Protein AF-A0A258MUC3-F1 (afdb_monomer)

Secondary structure (DSSP, 8-state):
-------HHHHHHHHHHHHHHHHHHHHHHHHHHHHHHHHHHHHHHHHHHHHHHHHHHHHHHHHTT---HHHHHHHHHHHHHHHHHHHTTSS-HHHHHHHHTHHHHHHHH-HHHHHHHHHH-TT-HHHHHHHHHHHHHHHHHHHHHHHHHHT-

Sequence (152 aa):
MDCNYFTARDWAYLAVSAVTISGGLVAFFWKLRADSKIASYRETIAYIDRHAAELKKGWHKAENQTASAEEIKAFLNRLEQLAGLVNKKAFDNDLVYESFWSYYYYPLQEPKIKVFLEKARINDDAVYSHYLNLANEWSSRISEEETSTSAI

pLDDT: mean 76.83, std 9.51, range [42.34, 89.75]

Mean predicted aligned error: 11.26 Å

Solvent-accessible surface area (backbone atoms only — not comparable to full-atom values): 8413 Å² total; per-residue (Å²): 135,84,80,84,72,83,46,74,66,55,52,49,53,51,52,51,50,51,51,52,53,51,51,51,50,52,53,48,54,51,49,53,53,51,53,48,49,56,49,11,42,53,52,38,50,56,47,45,75,74,40,46,70,58,52,52,52,42,47,54,29,52,75,68,68,70,47,50,74,66,50,50,49,53,46,50,52,51,52,29,50,50,31,48,33,34,75,68,58,53,27,38,58,66,64,49,42,79,74,43,45,65,75,48,54,55,52,69,72,36,66,70,52,42,54,46,51,64,67,76,40,82,85,50,60,75,60,51,48,41,33,51,52,51,34,52,54,48,49,52,51,51,52,53,53,52,52,60,60,73,75,110

Structure (mmCIF, N/CA/C/O backbone):
data_AF-A0A258MUC3-F1
#
_entry.id   AF-A0A258MUC3-F1
#
loop_
_atom_site.group_PDB
_atom_site.id
_atom_site.type_symbol
_atom_site.label_atom_id
_atom_site.label_alt_id
_atom_site.label_comp_id
_atom_site.label_asym_id
_atom_site.label_entity_id
_atom_site.label_seq_id
_atom_site.pdbx_PDB_ins_code
_atom_site.Cartn_x
_atom_site.Cartn_y
_atom_site.Cartn_z
_atom_site.occupancy
_atom_site.B_iso_or_equiv
_atom_site.auth_seq_id
_atom_site.auth_comp_id
_atom_site.auth_asym_id
_atom_site.auth_atom_id
_atom_site.pdbx_PDB_model_num
ATOM 1 N N . MET A 1 1 ? 14.352 -11.773 -65.528 1.00 42.34 1 MET A N 1
ATOM 2 C CA . MET A 1 1 ? 13.921 -12.072 -64.148 1.00 42.34 1 MET A CA 1
ATOM 3 C C . MET A 1 1 ? 15.153 -11.894 -63.292 1.00 42.34 1 MET A C 1
ATOM 5 O O . MET A 1 1 ? 15.957 -12.812 -63.212 1.00 42.34 1 MET A O 1
ATOM 9 N N . ASP A 1 2 ? 15.358 -10.692 -62.764 1.00 45.53 2 ASP A N 1
ATOM 10 C CA . ASP A 1 2 ? 16.516 -10.420 -61.919 1.00 45.53 2 ASP A CA 1
ATOM 11 C C . ASP A 1 2 ? 16.199 -10.915 -60.509 1.00 45.53 2 ASP A C 1
ATOM 13 O O . ASP A 1 2 ? 15.351 -10.364 -59.804 1.00 45.53 2 ASP A O 1
ATOM 17 N N . CYS A 1 3 ? 16.823 -12.027 -60.123 1.00 51.53 3 CYS A N 1
ATOM 18 C CA . CYS A 1 3 ? 16.800 -12.501 -58.749 1.00 51.53 3 CYS A CA 1
ATOM 19 C C . CYS A 1 3 ? 17.577 -11.498 -57.890 1.00 51.53 3 CYS A C 1
ATOM 21 O O . CYS A 1 3 ? 18.806 -11.495 -57.890 1.00 51.53 3 CYS A O 1
ATOM 23 N N . ASN A 1 4 ? 16.861 -10.642 -57.160 1.00 57.84 4 ASN A N 1
ATOM 24 C CA . ASN A 1 4 ? 17.446 -9.810 -56.111 1.00 57.84 4 ASN A CA 1
ATOM 25 C C . ASN A 1 4 ? 17.970 -10.716 -54.988 1.00 57.84 4 ASN A C 1
ATOM 27 O O . ASN A 1 4 ? 17.220 -11.133 -54.106 1.00 57.84 4 ASN A O 1
ATOM 31 N N . TYR A 1 5 ? 19.260 -11.043 -55.031 1.00 62.16 5 TYR A N 1
ATOM 32 C CA . TYR A 1 5 ? 19.947 -11.697 -53.925 1.00 62.16 5 TYR A CA 1
ATOM 33 C C . TYR A 1 5 ? 20.267 -10.649 -52.861 1.00 62.16 5 TYR A C 1
ATOM 35 O O . TYR A 1 5 ? 21.058 -9.738 -53.100 1.00 62.16 5 TYR A O 1
ATOM 43 N N . PHE A 1 6 ? 19.660 -10.786 -51.680 1.00 61.22 6 PHE A N 1
ATOM 44 C CA . PHE A 1 6 ? 20.071 -10.035 -50.494 1.00 61.22 6 PHE A CA 1
ATOM 45 C C . PHE A 1 6 ? 21.555 -10.299 -50.227 1.00 61.22 6 PHE A C 1
ATOM 47 O O . PHE A 1 6 ? 21.960 -11.446 -50.016 1.00 61.22 6 PHE A O 1
ATOM 54 N N . THR A 1 7 ? 22.373 -9.249 -50.239 1.00 77.62 7 THR A N 1
ATOM 55 C CA . THR A 1 7 ? 23.804 -9.386 -49.966 1.00 77.62 7 THR A CA 1
ATOM 56 C C . THR A 1 7 ? 24.054 -9.487 -48.460 1.00 77.62 7 THR A C 1
ATOM 58 O O . THR A 1 7 ? 23.230 -9.075 -47.642 1.00 77.62 7 THR A O 1
ATOM 61 N N . ALA A 1 8 ? 25.219 -10.001 -48.049 1.00 72.94 8 ALA A N 1
ATOM 62 C CA . ALA A 1 8 ? 25.607 -10.044 -46.631 1.00 72.94 8 ALA A CA 1
ATOM 63 C C . ALA A 1 8 ? 25.580 -8.651 -45.964 1.00 72.94 8 ALA A C 1
ATOM 65 O O . ALA A 1 8 ? 25.323 -8.529 -44.768 1.00 72.94 8 ALA A O 1
ATOM 66 N N . ARG A 1 9 ? 25.797 -7.593 -46.755 1.00 75.50 9 ARG A N 1
ATOM 67 C CA . ARG A 1 9 ? 25.713 -6.198 -46.318 1.00 75.50 9 ARG A CA 1
ATOM 68 C C . ARG A 1 9 ? 24.272 -5.783 -45.998 1.00 75.50 9 ARG A C 1
ATOM 70 O O . ARG A 1 9 ? 24.057 -5.102 -45.001 1.00 75.50 9 ARG A O 1
ATOM 77 N N . ASP A 1 10 ? 23.297 -6.236 -46.780 1.00 76.69 10 ASP A N 1
ATOM 78 C CA . ASP A 1 10 ? 21.873 -5.953 -46.549 1.00 76.69 10 ASP A CA 1
ATOM 79 C C . ASP A 1 10 ? 21.354 -6.674 -45.295 1.00 76.69 10 ASP A C 1
ATOM 81 O O . ASP A 1 10 ? 20.622 -6.092 -44.492 1.00 76.69 10 ASP A O 1
ATOM 85 N N . TRP A 1 11 ? 21.820 -7.906 -45.057 1.00 76.94 11 TRP A N 1
ATOM 86 C CA . TRP A 1 11 ? 21.568 -8.631 -43.807 1.00 76.94 11 TRP A CA 1
ATOM 87 C C . TRP A 1 11 ? 22.210 -7.957 -42.592 1.00 76.94 11 TRP A C 1
ATOM 89 O O . TRP A 1 11 ? 21.587 -7.895 -41.533 1.00 76.94 11 TRP A O 1
ATOM 99 N N . ALA A 1 12 ? 23.420 -7.408 -42.736 1.00 76.50 12 ALA A N 1
ATOM 100 C CA . ALA A 1 12 ? 24.075 -6.656 -41.670 1.00 76.50 12 ALA A CA 1
ATOM 101 C C . ALA A 1 12 ? 23.309 -5.367 -41.324 1.00 76.50 12 ALA A C 1
ATOM 103 O O . ALA A 1 12 ? 23.103 -5.083 -40.145 1.00 76.50 12 ALA A O 1
ATOM 104 N N . TYR A 1 13 ? 22.822 -4.616 -42.320 1.00 77.69 13 TYR A N 1
ATOM 105 C CA . TYR A 1 13 ? 21.988 -3.434 -42.070 1.00 77.69 13 TYR A CA 1
ATOM 106 C C . TYR A 1 13 ? 20.656 -3.791 -41.403 1.00 77.69 13 TYR A C 1
ATOM 108 O O . TYR A 1 13 ? 20.263 -3.126 -40.442 1.00 77.69 13 TYR A O 1
ATOM 116 N N . LEU A 1 14 ? 19.992 -4.864 -41.847 1.00 75.12 14 LEU A N 1
ATOM 117 C CA . LEU A 1 14 ? 18.777 -5.360 -41.198 1.00 75.12 14 LEU A CA 1
ATOM 118 C C . LEU A 1 14 ? 19.044 -5.775 -39.747 1.00 75.12 14 LEU A C 1
ATOM 120 O O . LEU A 1 14 ? 18.318 -5.338 -38.856 1.00 75.12 14 LEU A O 1
ATOM 124 N N . ALA A 1 15 ? 20.115 -6.524 -39.481 1.00 73.12 15 ALA A N 1
ATOM 125 C CA . ALA A 1 15 ? 20.484 -6.940 -38.130 1.00 73.12 15 ALA A CA 1
ATOM 126 C C . ALA A 1 15 ? 20.799 -5.743 -37.213 1.00 73.12 15 ALA A C 1
ATOM 128 O O . ALA A 1 15 ? 20.285 -5.672 -36.099 1.00 73.12 15 ALA A O 1
ATOM 129 N N . VAL A 1 16 ? 21.572 -4.759 -37.686 1.00 75.25 16 VAL A N 1
ATOM 130 C CA . VAL A 1 16 ? 21.890 -3.539 -36.920 1.00 75.25 16 VAL A CA 1
ATOM 131 C C . VAL A 1 16 ? 20.634 -2.710 -36.640 1.00 75.25 16 VAL A C 1
ATOM 133 O O . VAL A 1 16 ? 20.443 -2.232 -35.518 1.00 75.25 16 VAL A O 1
ATOM 136 N N . SER A 1 17 ? 19.750 -2.562 -37.632 1.00 70.50 17 SER A N 1
ATOM 137 C CA . SER A 1 17 ? 18.482 -1.848 -37.452 1.00 70.50 17 SER A CA 1
ATOM 138 C C . SER A 1 17 ? 17.567 -2.559 -36.449 1.00 70.50 17 SER A C 1
ATOM 140 O O . SER A 1 17 ? 17.027 -1.912 -35.553 1.00 70.50 17 SER A O 1
ATOM 142 N N . ALA A 1 18 ? 17.481 -3.892 -36.504 1.00 70.62 18 ALA A N 1
ATOM 143 C CA . ALA A 1 18 ? 16.707 -4.696 -35.565 1.00 70.62 18 ALA A CA 1
ATOM 144 C C . ALA A 1 18 ? 17.252 -4.592 -34.132 1.00 70.62 18 ALA A C 1
ATOM 146 O O . ALA A 1 18 ? 16.473 -4.428 -33.192 1.00 70.62 18 ALA A O 1
ATOM 147 N N . VAL A 1 19 ? 18.577 -4.612 -33.947 1.00 75.19 19 VAL A N 1
ATOM 148 C CA . VAL A 1 19 ? 19.222 -4.424 -32.633 1.00 75.19 19 VAL A CA 1
ATOM 149 C C . VAL A 1 19 ? 18.979 -3.015 -32.087 1.00 75.19 19 VAL A C 1
ATOM 151 O O . VAL A 1 19 ? 18.699 -2.850 -30.904 1.00 75.19 19 VAL A O 1
ATOM 154 N N . THR A 1 20 ? 19.021 -1.994 -32.941 1.00 75.06 20 THR A N 1
ATOM 155 C CA . THR A 1 20 ? 18.823 -0.600 -32.515 1.00 75.06 20 THR A CA 1
ATOM 156 C C . THR A 1 20 ? 17.368 -0.334 -32.125 1.00 75.06 20 THR A C 1
ATOM 158 O O . THR A 1 20 ? 17.108 0.281 -31.092 1.00 75.06 20 THR A O 1
ATOM 161 N N . ILE A 1 21 ? 16.407 -0.838 -32.906 1.00 77.25 21 ILE A N 1
ATOM 162 C CA . ILE A 1 21 ? 14.975 -0.711 -32.605 1.00 77.25 21 ILE A CA 1
ATOM 163 C C . ILE A 1 21 ? 14.627 -1.491 -31.332 1.00 77.25 21 ILE A C 1
ATOM 165 O O . ILE A 1 21 ? 13.981 -0.949 -30.436 1.00 77.25 21 ILE A O 1
ATOM 169 N N . SER A 1 22 ? 15.087 -2.741 -31.214 1.00 71.38 22 SER A N 1
ATOM 170 C CA . SER A 1 22 ? 14.837 -3.557 -30.017 1.00 71.38 22 SER A CA 1
ATOM 171 C C . SER A 1 22 ? 15.493 -2.962 -28.768 1.00 71.38 22 SER A C 1
ATOM 173 O O . SER A 1 22 ? 14.829 -2.838 -27.740 1.00 71.38 22 SER A O 1
ATOM 175 N N . GLY A 1 23 ? 16.742 -2.497 -28.861 1.00 72.75 23 GLY A N 1
ATOM 176 C CA . GLY A 1 23 ? 17.431 -1.799 -27.775 1.00 72.75 23 GLY A CA 1
ATOM 177 C C . GLY A 1 23 ? 16.718 -0.512 -27.347 1.00 72.75 23 GLY A C 1
ATOM 178 O O . GLY A 1 23 ? 16.539 -0.273 -26.152 1.00 72.75 23 GLY A O 1
ATOM 179 N N . GLY A 1 24 ? 16.235 0.279 -28.311 1.00 75.31 24 GLY A N 1
ATOM 180 C CA . GLY A 1 24 ? 15.449 1.487 -28.051 1.00 75.31 24 GLY A CA 1
ATOM 181 C C . GLY A 1 24 ? 14.136 1.201 -27.318 1.00 75.31 24 GLY A C 1
ATOM 182 O O . GLY A 1 24 ? 13.806 1.897 -26.358 1.00 75.31 24 GLY A O 1
ATOM 183 N N . LEU A 1 25 ? 13.418 0.143 -27.708 1.00 79.06 25 LEU A N 1
ATOM 184 C CA . LEU A 1 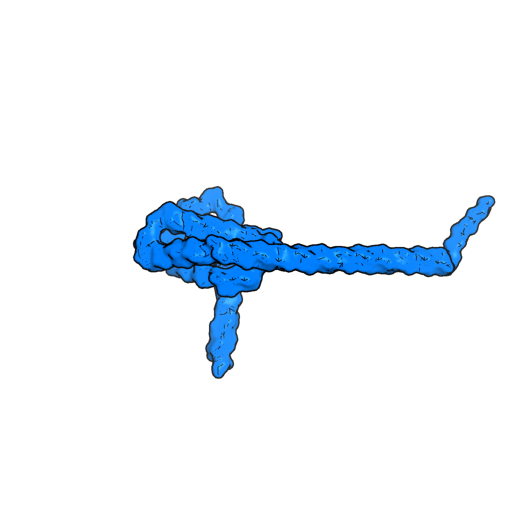25 ? 12.189 -0.282 -27.033 1.00 79.06 25 LEU A CA 1
ATOM 185 C C . LEU A 1 25 ? 12.458 -0.750 -25.598 1.00 79.06 25 LEU A C 1
ATOM 187 O O . LEU A 1 25 ? 11.743 -0.344 -24.685 1.00 79.06 25 LEU A O 1
ATOM 191 N N . VAL A 1 26 ? 13.507 -1.547 -25.371 1.00 80.88 26 VAL A N 1
ATOM 192 C CA . VAL A 1 26 ? 13.879 -2.007 -24.021 1.00 80.88 26 VAL A CA 1
ATOM 193 C C . VAL A 1 26 ? 14.213 -0.823 -23.112 1.00 80.88 26 VAL A C 1
ATOM 195 O O . VAL A 1 26 ? 13.673 -0.732 -22.008 1.00 80.88 26 VAL A O 1
ATOM 198 N N . ALA A 1 27 ? 15.041 0.114 -23.584 1.00 79.12 27 ALA A N 1
ATOM 199 C CA . ALA A 1 27 ? 15.393 1.315 -22.830 1.00 79.12 27 ALA A CA 1
ATOM 200 C C . ALA A 1 27 ? 14.161 2.186 -22.527 1.00 79.12 27 ALA A C 1
ATOM 202 O O . ALA A 1 27 ? 14.014 2.694 -21.413 1.00 79.12 27 ALA A O 1
ATOM 203 N N . PHE A 1 28 ? 13.243 2.316 -23.488 1.00 81.19 28 PHE A N 1
ATOM 204 C CA . PHE A 1 28 ? 11.988 3.041 -23.310 1.00 81.19 28 PHE A CA 1
ATOM 205 C C . PHE A 1 28 ? 11.087 2.391 -22.249 1.00 81.19 28 PHE A C 1
ATOM 207 O O . PHE A 1 28 ? 10.627 3.078 -21.338 1.00 81.19 28 PHE A O 1
ATOM 214 N N . PHE A 1 29 ? 10.892 1.069 -22.295 1.00 77.94 29 PHE A N 1
ATOM 215 C CA . PHE A 1 29 ? 10.117 0.350 -21.277 1.00 77.94 29 PHE A CA 1
ATOM 216 C C . PHE A 1 29 ? 10.759 0.421 -19.888 1.00 77.94 29 PHE A C 1
ATOM 218 O O . PHE A 1 29 ? 10.049 0.557 -18.890 1.00 77.94 29 PHE A O 1
ATOM 225 N N . TRP A 1 30 ? 12.090 0.365 -19.803 1.00 80.06 30 TRP A N 1
ATOM 226 C CA . TRP A 1 30 ? 12.811 0.570 -18.545 1.00 80.06 30 TRP A CA 1
ATOM 227 C C . TRP A 1 30 ? 12.575 1.960 -17.970 1.00 80.06 30 TRP A C 1
ATOM 229 O O . TRP A 1 30 ? 12.254 2.082 -16.787 1.00 80.06 30 TRP A O 1
ATOM 239 N N . LYS A 1 31 ? 12.673 2.994 -18.808 1.00 82.94 31 LYS A N 1
ATOM 240 C CA . LYS A 1 31 ? 12.412 4.370 -18.392 1.00 82.94 31 LYS A CA 1
ATOM 241 C C . LYS A 1 31 ? 10.971 4.549 -17.912 1.00 82.94 31 LYS A C 1
ATOM 243 O O . LYS A 1 31 ? 10.773 5.041 -16.809 1.00 82.94 31 LYS A O 1
ATOM 248 N N . LEU A 1 32 ? 9.984 4.056 -18.664 1.00 80.69 32 LEU A N 1
ATOM 249 C CA . LEU A 1 32 ? 8.576 4.094 -18.248 1.00 80.69 32 LEU A CA 1
ATOM 250 C C . LEU A 1 32 ? 8.351 3.409 -16.897 1.00 80.69 32 LEU A C 1
ATOM 252 O O . LEU A 1 32 ? 7.599 3.906 -16.061 1.00 80.69 32 LEU A O 1
ATOM 256 N N . ARG A 1 33 ? 9.017 2.275 -16.657 1.00 75.94 33 ARG A N 1
ATOM 257 C CA 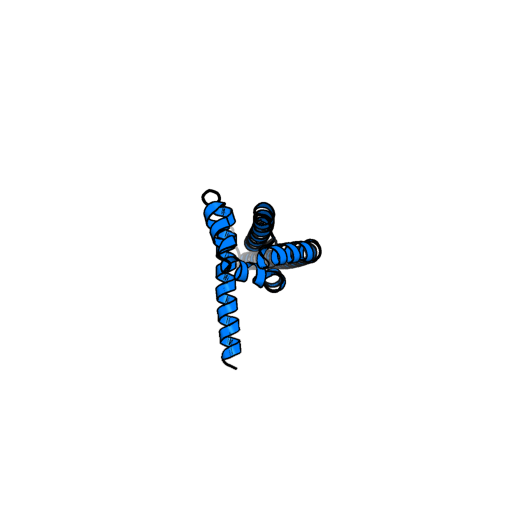. ARG A 1 33 ? 8.924 1.565 -15.379 1.00 75.94 33 ARG A CA 1
ATOM 258 C C . ARG A 1 33 ? 9.557 2.357 -14.233 1.00 75.94 33 ARG A C 1
ATOM 260 O O . ARG A 1 33 ? 9.006 2.346 -13.136 1.00 75.94 33 ARG A O 1
ATOM 267 N N . ALA A 1 34 ? 10.688 3.019 -14.465 1.00 79.06 34 ALA A N 1
ATOM 268 C CA . ALA A 1 34 ? 11.337 3.869 -13.468 1.00 79.06 34 ALA A CA 1
ATOM 269 C C . ALA A 1 34 ? 10.483 5.105 -13.143 1.00 79.06 34 ALA A C 1
ATOM 271 O O . ALA A 1 34 ? 10.215 5.368 -11.972 1.00 79.06 34 ALA A O 1
ATOM 272 N N . ASP A 1 35 ? 9.976 5.791 -14.168 1.00 79.94 35 ASP A N 1
ATOM 273 C CA . ASP A 1 35 ? 9.108 6.962 -14.014 1.00 79.94 35 ASP A CA 1
ATOM 274 C C . ASP A 1 35 ? 7.809 6.591 -13.278 1.00 79.94 35 ASP A C 1
ATOM 276 O O . ASP A 1 35 ? 7.387 7.294 -12.359 1.00 79.94 35 ASP A O 1
ATOM 280 N N . SER A 1 36 ? 7.219 5.432 -13.601 1.00 79.38 36 SER A N 1
ATOM 281 C CA . SER A 1 36 ? 6.041 4.902 -12.903 1.00 79.38 36 SER A CA 1
ATOM 282 C C . SER A 1 36 ? 6.308 4.613 -11.424 1.00 79.38 36 SER A C 1
ATOM 284 O O . SER A 1 36 ? 5.432 4.885 -10.608 1.00 79.38 36 SER A O 1
ATOM 286 N N . LYS A 1 37 ? 7.486 4.082 -11.067 1.00 81.31 37 LYS A N 1
ATOM 287 C CA . LYS A 1 37 ? 7.861 3.842 -9.662 1.00 81.31 37 LYS A CA 1
ATOM 288 C C . LYS A 1 37 ? 8.039 5.145 -8.883 1.00 81.31 37 LYS A C 1
ATOM 290 O O . LYS A 1 37 ? 7.615 5.252 -7.739 1.00 81.31 37 LYS A O 1
ATOM 295 N N . ILE A 1 38 ? 8.656 6.152 -9.500 1.00 83.81 38 ILE A N 1
ATOM 296 C CA . ILE A 1 38 ? 8.832 7.465 -8.865 1.00 83.81 38 ILE A CA 1
ATOM 297 C C . ILE A 1 38 ? 7.468 8.129 -8.649 1.00 83.81 38 ILE A C 1
ATOM 299 O O . ILE A 1 38 ? 7.229 8.720 -7.597 1.00 83.81 38 ILE A O 1
ATOM 303 N N . ALA A 1 39 ? 6.558 8.011 -9.620 1.00 84.38 39 ALA A N 1
ATOM 304 C CA . ALA A 1 39 ? 5.195 8.506 -9.483 1.00 84.38 39 ALA A CA 1
ATOM 305 C C . ALA A 1 39 ? 4.446 7.801 -8.341 1.00 84.38 39 ALA A C 1
ATOM 307 O O . ALA A 1 39 ? 3.917 8.486 -7.468 1.00 84.38 39 ALA A O 1
ATOM 308 N N . SER A 1 40 ? 4.468 6.461 -8.290 1.00 85.38 40 SER A N 1
ATOM 309 C CA . SER A 1 40 ? 3.810 5.709 -7.213 1.00 85.38 40 SER A CA 1
ATOM 310 C C . SER A 1 40 ? 4.369 6.073 -5.840 1.00 85.38 40 SER A C 1
ATOM 312 O O . SER A 1 40 ? 3.602 6.287 -4.906 1.00 85.38 40 SER A O 1
ATOM 314 N N . TYR A 1 41 ? 5.689 6.223 -5.721 1.00 85.25 41 TYR A N 1
ATOM 315 C CA . TYR A 1 41 ? 6.346 6.642 -4.483 1.00 85.25 41 TYR A CA 1
ATOM 316 C C . TYR A 1 41 ? 5.872 8.028 -4.017 1.00 85.25 41 TYR A C 1
ATOM 318 O O . TYR A 1 41 ? 5.460 8.195 -2.870 1.00 85.25 41 TYR A O 1
ATOM 326 N N . ARG A 1 42 ? 5.846 9.021 -4.917 1.00 86.75 42 ARG A N 1
ATOM 327 C CA . ARG A 1 42 ? 5.396 10.387 -4.589 1.00 86.75 42 ARG A CA 1
ATOM 328 C C . ARG A 1 42 ? 3.925 10.438 -4.183 1.00 86.75 42 ARG A C 1
ATOM 330 O O . ARG A 1 42 ? 3.595 11.125 -3.220 1.00 86.75 42 ARG A O 1
ATOM 337 N N . GLU A 1 43 ? 3.062 9.717 -4.894 1.00 87.69 43 GLU A N 1
ATOM 338 C CA . GLU A 1 43 ? 1.638 9.621 -4.552 1.00 87.69 43 GLU A CA 1
ATOM 339 C C . GLU A 1 43 ? 1.430 8.929 -3.202 1.00 87.69 43 GLU A C 1
ATOM 341 O O . GLU A 1 43 ? 0.611 9.371 -2.397 1.00 87.69 43 GLU A O 1
ATOM 346 N N . THR A 1 44 ? 2.223 7.896 -2.910 1.00 88.56 44 THR A N 1
ATOM 347 C CA . THR A 1 44 ? 2.165 7.179 -1.631 1.00 88.56 44 THR A CA 1
ATOM 348 C C . THR A 1 44 ? 2.553 8.092 -0.468 1.00 88.56 44 THR A C 1
ATOM 350 O O . THR A 1 44 ? 1.809 8.160 0.508 1.00 88.56 44 THR A O 1
ATOM 353 N N . ILE A 1 45 ? 3.644 8.866 -0.586 1.00 88.69 45 ILE A N 1
ATOM 354 C CA . ILE A 1 45 ? 4.028 9.870 0.427 1.00 88.69 45 ILE A CA 1
ATOM 355 C C . ILE A 1 45 ? 2.909 10.890 0.624 1.00 88.69 45 ILE A C 1
ATOM 357 O O . ILE A 1 45 ? 2.469 11.117 1.747 1.00 88.69 45 ILE A O 1
ATOM 361 N N . ALA A 1 46 ? 2.411 11.481 -0.465 1.00 88.88 46 ALA A N 1
ATOM 362 C CA . ALA A 1 46 ? 1.369 12.500 -0.382 1.00 88.88 46 ALA A CA 1
ATOM 363 C C . ALA A 1 46 ? 0.088 11.963 0.276 1.00 88.88 46 ALA A C 1
ATOM 365 O O . ALA A 1 46 ? -0.599 12.691 0.998 1.00 88.88 46 ALA A O 1
ATOM 366 N N . TYR A 1 47 ? -0.240 10.692 0.040 1.00 89.75 47 TYR A N 1
ATOM 367 C CA . TYR A 1 47 ? -1.350 10.023 0.701 1.00 89.75 47 TYR A CA 1
ATOM 368 C C . TYR A 1 47 ? -1.083 9.807 2.194 1.00 89.75 47 TYR A C 1
ATOM 370 O O . TYR A 1 47 ? -1.950 10.125 3.011 1.00 89.75 47 TYR A O 1
ATOM 378 N N . ILE A 1 48 ? 0.099 9.293 2.554 1.00 88.19 48 ILE A N 1
ATOM 379 C CA . ILE A 1 48 ? 0.513 9.088 3.949 1.00 88.19 48 ILE A CA 1
ATOM 380 C C . ILE A 1 48 ? 0.422 10.410 4.712 1.00 88.19 48 ILE A C 1
ATOM 382 O O . ILE A 1 48 ? -0.274 10.474 5.723 1.00 88.19 48 ILE A O 1
ATOM 386 N N . ASP A 1 49 ? 1.009 11.483 4.187 1.00 87.56 49 ASP A N 1
ATOM 387 C CA . ASP A 1 49 ? 1.009 12.800 4.833 1.00 87.56 49 ASP A CA 1
ATOM 388 C C . ASP A 1 49 ? -0.409 13.331 5.088 1.00 87.56 49 ASP A C 1
ATOM 390 O O . ASP A 1 49 ? -0.681 13.953 6.117 1.00 87.56 49 ASP A O 1
ATOM 394 N N . ARG A 1 50 ? -1.347 13.065 4.171 1.00 88.56 50 ARG A N 1
ATOM 395 C CA . ARG A 1 50 ? -2.740 13.523 4.290 1.00 88.56 50 ARG A CA 1
ATOM 396 C C . ARG A 1 50 ? -3.587 12.669 5.227 1.00 88.56 50 ARG A C 1
ATOM 398 O O . ARG A 1 50 ? -4.498 13.201 5.860 1.00 88.56 50 ARG A O 1
ATOM 405 N N . HIS A 1 51 ? -3.335 11.364 5.292 1.00 86.56 51 HIS A N 1
ATOM 406 C CA . HIS A 1 51 ? -4.266 10.406 5.898 1.00 86.56 51 HIS A CA 1
ATOM 407 C C . HIS A 1 51 ? -3.703 9.627 7.090 1.00 86.56 51 HIS A C 1
ATOM 409 O O . HIS A 1 51 ? -4.474 8.970 7.790 1.00 86.56 51 HIS A O 1
ATOM 415 N N . ALA A 1 52 ? -2.408 9.735 7.400 1.00 84.38 52 ALA A N 1
ATOM 416 C CA . ALA A 1 52 ? -1.796 9.028 8.526 1.00 84.38 52 ALA A CA 1
ATOM 417 C C . ALA A 1 52 ? -2.453 9.379 9.869 1.00 84.38 52 ALA A C 1
ATOM 419 O O . ALA A 1 52 ? -2.741 8.492 10.670 1.00 84.38 52 ALA A O 1
ATOM 420 N N . ALA A 1 53 ? -2.752 10.660 10.112 1.00 84.31 53 ALA A N 1
ATOM 421 C CA . ALA A 1 53 ? -3.401 11.092 11.352 1.00 84.31 53 ALA A CA 1
ATOM 422 C C . ALA A 1 53 ? -4.829 10.534 11.493 1.00 84.31 53 ALA A C 1
ATOM 424 O O . ALA A 1 53 ? -5.244 10.146 12.587 1.00 84.31 53 ALA A O 1
ATOM 425 N N . GLU A 1 54 ? -5.571 10.472 10.384 1.00 86.44 54 GLU A N 1
ATOM 426 C CA . GLU A 1 54 ? -6.922 9.910 10.323 1.00 86.44 54 GLU A CA 1
ATOM 427 C C . GLU A 1 54 ? -6.898 8.404 10.621 1.00 86.44 54 GLU A C 1
ATOM 429 O O . GLU A 1 54 ? -7.617 7.942 11.508 1.00 86.44 54 GLU A O 1
ATOM 434 N N . LEU A 1 55 ? -6.015 7.660 9.946 1.00 85.56 55 LEU A N 1
ATOM 435 C CA . LEU A 1 55 ? -5.834 6.219 10.139 1.00 85.56 55 LEU A CA 1
ATOM 436 C C . LEU A 1 55 ? -5.387 5.887 11.564 1.00 85.56 55 LEU A C 1
ATOM 438 O O . LEU A 1 55 ? -5.986 5.026 12.204 1.00 85.56 55 LEU A O 1
ATOM 442 N N . LYS A 1 56 ? -4.415 6.629 12.105 1.00 85.81 56 LYS A N 1
ATOM 443 C CA . LYS A 1 56 ? -3.950 6.461 13.488 1.00 85.81 56 LYS A CA 1
ATOM 444 C C . LYS A 1 56 ? -5.073 6.693 14.499 1.00 85.81 56 LYS A C 1
ATOM 446 O O . LYS A 1 56 ? -5.200 5.949 15.469 1.00 85.81 56 LYS A O 1
ATOM 451 N N . LYS A 1 57 ? -5.908 7.713 14.279 1.00 86.69 57 LYS A N 1
ATOM 452 C CA . LYS A 1 57 ? -7.064 8.003 15.138 1.00 86.69 57 LYS A CA 1
A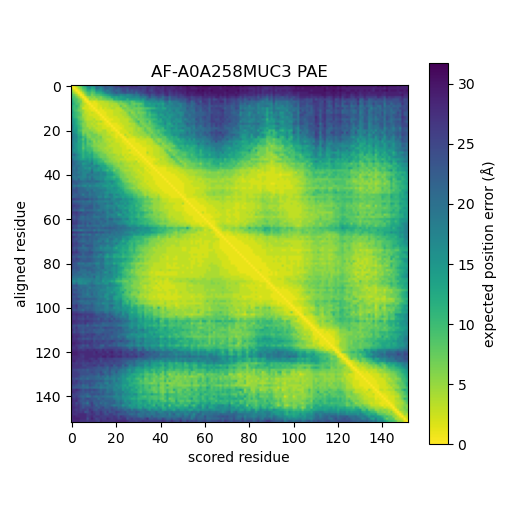TOM 453 C C . LYS A 1 57 ? -8.131 6.910 15.039 1.00 86.69 57 LYS A C 1
ATOM 455 O O . LYS A 1 57 ? -8.695 6.537 16.065 1.00 86.69 57 LYS A O 1
ATOM 460 N N . GLY A 1 58 ? -8.403 6.414 13.831 1.00 83.44 58 GLY A N 1
ATOM 461 C CA . GLY A 1 58 ? -9.318 5.295 13.595 1.00 83.44 58 GLY A CA 1
ATOM 462 C C . GLY A 1 58 ? -8.863 4.030 14.320 1.00 83.44 58 GLY A C 1
ATOM 463 O O . GLY A 1 58 ? -9.644 3.450 15.072 1.00 83.44 58 GLY A O 1
ATOM 464 N N . TRP A 1 59 ? -7.578 3.685 14.188 1.00 84.25 59 TRP A N 1
ATOM 465 C CA . TRP A 1 59 ? -6.969 2.565 14.900 1.00 84.25 59 TRP A CA 1
ATOM 466 C C . TRP A 1 59 ? -7.089 2.716 16.418 1.00 84.25 59 TRP A C 1
ATOM 468 O O . TRP A 1 59 ? -7.661 1.849 17.066 1.00 84.25 59 TRP A O 1
ATOM 478 N N . HIS A 1 60 ? -6.660 3.847 16.984 1.00 85.06 60 HIS A N 1
ATOM 479 C CA . HIS A 1 60 ? -6.710 4.064 18.434 1.00 85.06 60 HIS A CA 1
ATOM 480 C C . HIS A 1 60 ? -8.137 3.951 18.996 1.00 85.06 60 HIS A C 1
ATOM 482 O O . HIS A 1 60 ? -8.343 3.465 20.106 1.00 85.06 60 HIS A O 1
ATOM 488 N N . LYS A 1 61 ? -9.157 4.390 18.248 1.00 83.00 61 LYS A N 1
ATOM 489 C CA . LYS A 1 61 ? -10.557 4.207 18.659 1.00 83.00 61 LYS A CA 1
ATOM 490 C C . LYS A 1 61 ? -10.994 2.743 18.605 1.00 83.00 61 LYS A C 1
ATOM 492 O O . LYS A 1 61 ? -11.726 2.304 19.494 1.00 83.00 61 LYS A O 1
ATOM 497 N N . ALA A 1 62 ? -10.574 2.014 17.570 1.00 80.00 62 ALA A N 1
ATOM 498 C CA . A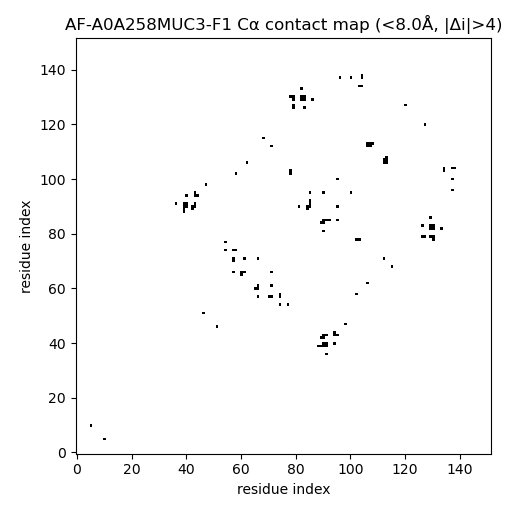LA A 1 62 ? -10.879 0.599 17.403 1.00 80.00 62 ALA A CA 1
ATOM 499 C C . ALA A 1 62 ? -10.211 -0.249 18.499 1.00 80.00 62 ALA A C 1
ATOM 501 O O . ALA A 1 62 ? -10.894 -1.038 19.150 1.00 80.00 62 ALA A O 1
ATOM 502 N N . GLU A 1 63 ? -8.929 0.002 18.770 1.00 80.69 63 GLU A N 1
ATOM 503 C CA . GLU A 1 63 ? -8.129 -0.625 19.829 1.00 80.69 63 GLU A CA 1
ATOM 504 C C . GLU A 1 63 ? -8.734 -0.381 21.219 1.00 80.69 63 GLU A C 1
ATOM 506 O O . GLU A 1 63 ? -8.991 -1.317 21.970 1.00 80.69 63 GLU A O 1
ATOM 511 N N . ASN A 1 64 ? -9.097 0.867 21.536 1.00 82.38 64 ASN A N 1
ATOM 512 C CA . ASN A 1 64 ? -9.747 1.198 22.810 1.00 82.38 64 ASN A CA 1
ATOM 513 C C . ASN A 1 64 ? -11.227 0.783 22.883 1.00 82.38 64 ASN A C 1
ATOM 515 O O . ASN A 1 64 ? -11.913 1.126 23.844 1.00 82.38 64 ASN A O 1
ATOM 519 N N . GLN A 1 65 ? -11.755 0.091 21.868 1.00 77.12 65 GLN A N 1
ATOM 520 C CA . GLN A 1 65 ? -13.151 -0.355 21.787 1.00 77.12 65 GLN A CA 1
ATOM 521 C C . GLN A 1 65 ? -14.187 0.777 21.930 1.00 77.12 65 GLN A C 1
ATOM 523 O O . GLN A 1 65 ? -15.326 0.539 22.334 1.00 77.12 65 GLN A O 1
ATOM 528 N N . THR A 1 66 ? -13.796 2.007 21.591 1.00 82.62 66 THR A N 1
ATOM 529 C CA . THR A 1 66 ? -14.645 3.211 21.652 1.00 82.62 66 THR A CA 1
ATOM 530 C C . THR A 1 66 ? -15.219 3.593 20.290 1.00 82.62 66 THR A C 1
ATOM 532 O O . THR A 1 66 ? -16.077 4.470 20.217 1.00 82.62 66 THR A O 1
ATOM 535 N N . ALA A 1 67 ? -14.754 2.948 19.217 1.00 79.88 67 ALA A N 1
ATOM 536 C CA . ALA A 1 67 ? -15.243 3.179 17.866 1.00 79.88 67 ALA A CA 1
ATOM 537 C C . ALA A 1 67 ? -16.679 2.665 17.677 1.00 79.88 67 ALA A C 1
ATOM 539 O O . ALA A 1 67 ? -17.014 1.548 18.083 1.00 79.88 67 ALA A O 1
ATOM 540 N N . SER A 1 68 ? -17.509 3.448 16.987 1.00 83.94 68 SER A N 1
ATOM 541 C CA . SER A 1 68 ? -18.795 2.960 16.483 1.00 83.94 68 SER A CA 1
ATOM 542 C C . SER A 1 68 ? -18.593 1.947 15.345 1.00 83.94 68 SER A C 1
ATOM 544 O O . SER A 1 68 ? -17.537 1.885 14.711 1.00 83.94 68 SER A O 1
ATOM 546 N N . ALA A 1 69 ? -19.628 1.162 15.032 1.00 78.75 69 ALA A N 1
ATOM 547 C CA . ALA A 1 69 ? -19.595 0.240 13.894 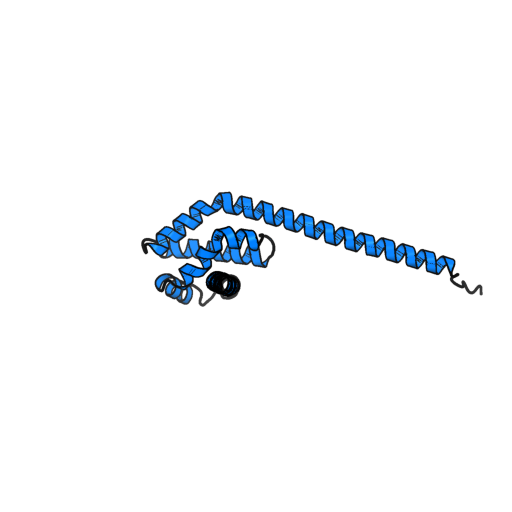1.00 78.75 69 ALA A CA 1
ATOM 548 C C . ALA A 1 69 ? -19.314 0.959 12.557 1.00 78.75 69 ALA A C 1
ATOM 550 O O . ALA A 1 69 ? -18.649 0.413 11.679 1.00 78.75 69 ALA A O 1
ATOM 551 N N . GLU A 1 70 ? -19.786 2.198 12.409 1.00 82.81 70 GLU A N 1
ATOM 552 C CA . GLU A 1 70 ? -19.561 3.026 11.219 1.00 82.81 70 GLU A CA 1
ATOM 553 C C . GLU A 1 70 ? -18.111 3.510 11.137 1.00 82.81 70 GLU A C 1
ATOM 555 O O . GLU A 1 70 ? -17.527 3.514 10.054 1.00 82.81 70 GLU A O 1
ATOM 560 N N . GLU A 1 71 ? -17.504 3.857 12.274 1.00 83.19 71 GLU A N 1
ATOM 561 C CA . GLU A 1 71 ? -16.093 4.247 12.347 1.00 83.19 71 GLU A CA 1
ATOM 562 C C . GLU A 1 71 ? -15.166 3.065 12.036 1.00 83.19 71 GLU A C 1
ATOM 564 O O . GLU A 1 71 ? -14.220 3.219 11.263 1.00 83.19 71 GLU A O 1
ATOM 569 N N . ILE A 1 72 ? -15.474 1.873 12.560 1.00 80.56 72 ILE A N 1
ATOM 570 C CA . ILE A 1 72 ? -14.753 0.633 12.231 1.00 80.56 72 ILE A CA 1
ATOM 571 C C . ILE A 1 72 ? -14.877 0.336 10.733 1.00 80.56 72 ILE A C 1
ATOM 573 O O . ILE A 1 72 ? -13.878 0.052 10.072 1.00 80.56 72 ILE A O 1
ATOM 577 N N . LYS A 1 73 ? -16.082 0.465 10.163 1.00 81.62 73 LYS A N 1
ATOM 578 C CA . LYS A 1 73 ? -16.307 0.282 8.723 1.00 81.62 73 LYS A CA 1
ATOM 579 C C . LYS A 1 73 ? -15.491 1.260 7.882 1.00 81.62 73 LYS A C 1
ATOM 581 O O . LYS A 1 73 ? -14.882 0.853 6.897 1.00 81.62 73 LYS A O 1
ATOM 586 N N . ALA A 1 74 ? -15.493 2.542 8.244 1.00 82.88 74 ALA A N 1
ATOM 587 C CA . ALA A 1 74 ? -14.757 3.576 7.524 1.00 82.88 74 ALA A CA 1
ATOM 588 C C . ALA A 1 74 ? -13.243 3.322 7.565 1.00 82.88 74 ALA A C 1
ATOM 590 O O . ALA A 1 74 ? -12.578 3.417 6.533 1.00 82.88 74 ALA A O 1
ATOM 591 N N . PHE A 1 75 ? -12.723 2.930 8.729 1.00 85.75 75 PHE A N 1
ATOM 592 C CA . PHE A 1 75 ? -11.324 2.553 8.903 1.00 85.75 75 PHE A CA 1
ATOM 593 C C . PHE A 1 75 ? -10.940 1.354 8.022 1.00 85.75 75 PHE A C 1
ATOM 595 O O . PHE A 1 75 ? -10.007 1.453 7.228 1.00 85.75 75 PHE A O 1
ATOM 602 N N . LEU A 1 76 ? -11.705 0.260 8.075 1.00 81.75 76 LEU A N 1
ATOM 603 C CA . LEU A 1 76 ? -11.442 -0.941 7.271 1.00 81.75 76 LEU A CA 1
ATOM 604 C C . LEU A 1 76 ? -11.549 -0.675 5.764 1.00 81.75 76 LEU A C 1
ATOM 606 O O . LEU A 1 76 ? -10.677 -1.087 5.005 1.00 81.75 76 LEU A O 1
ATOM 610 N N . ASN A 1 77 ? -12.557 0.0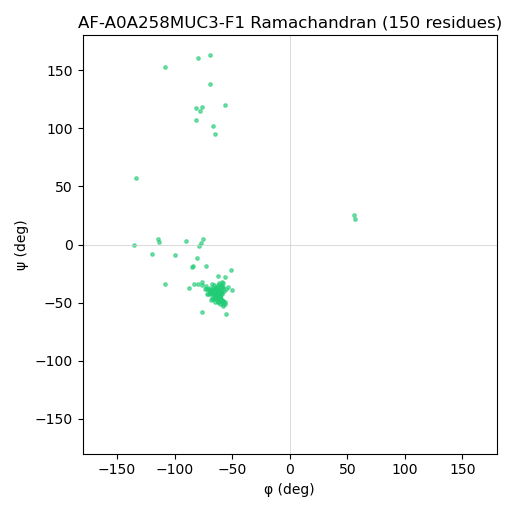87 5.326 1.00 83.31 77 ASN A N 1
ATOM 611 C CA . ASN A 1 77 ? -12.682 0.520 3.930 1.00 83.31 77 ASN A CA 1
ATOM 612 C C . ASN A 1 77 ? -11.431 1.256 3.442 1.00 83.31 77 ASN A C 1
ATOM 614 O O . ASN A 1 77 ? -11.028 1.112 2.288 1.00 83.31 77 ASN A O 1
ATOM 618 N N . ARG A 1 78 ? -10.820 2.067 4.308 1.00 85.56 78 ARG A N 1
ATOM 619 C CA . ARG A 1 78 ? -9.610 2.811 3.968 1.00 85.56 78 ARG A CA 1
ATOM 620 C C . ARG A 1 78 ? -8.410 1.891 3.779 1.00 85.56 78 ARG A C 1
ATOM 622 O O . ARG A 1 78 ? -7.646 2.087 2.836 1.00 85.56 78 ARG A O 1
ATOM 629 N N . LEU A 1 79 ? -8.264 0.893 4.647 1.00 85.62 79 LEU A N 1
ATOM 630 C CA . LEU A 1 79 ? -7.216 -0.119 4.532 1.00 85.62 79 LEU A CA 1
ATOM 631 C C . LEU A 1 79 ? -7.412 -0.984 3.280 1.00 85.62 79 LEU A C 1
ATOM 633 O O . LEU A 1 79 ? -6.473 -1.249 2.543 1.00 85.62 79 LEU A O 1
ATOM 637 N N . GLU A 1 80 ? -8.644 -1.352 2.951 1.00 83.00 80 GLU A N 1
ATOM 638 C CA . GLU A 1 80 ? -8.929 -2.080 1.712 1.00 83.00 80 GLU A CA 1
ATOM 639 C C . GLU A 1 80 ? -8.613 -1.271 0.451 1.00 83.00 80 GLU A C 1
ATOM 641 O O . GLU A 1 80 ? -8.052 -1.803 -0.507 1.00 83.00 80 GLU A O 1
ATOM 646 N N . GLN A 1 81 ? -8.939 0.025 0.440 1.00 84.88 81 GLN A N 1
ATOM 647 C CA . GLN A 1 81 ? -8.570 0.912 -0.666 1.00 84.88 81 GLN A CA 1
ATOM 648 C C . GLN A 1 81 ? -7.052 0.988 -0.829 1.00 84.88 81 GLN A C 1
ATOM 650 O O . GLN A 1 81 ? -6.556 0.888 -1.951 1.00 84.88 81 GLN A O 1
ATOM 655 N N . LEU A 1 82 ? -6.320 1.120 0.280 1.00 86.44 82 LEU A N 1
ATOM 656 C CA . LEU A 1 82 ? -4.861 1.084 0.290 1.00 86.44 82 LEU A CA 1
ATOM 657 C C . LEU A 1 82 ? -4.327 -0.233 -0.284 1.00 86.44 82 LEU A C 1
ATOM 659 O O . LEU A 1 82 ? -3.504 -0.200 -1.198 1.00 86.44 82 LEU A O 1
ATOM 663 N N . ALA A 1 83 ? -4.851 -1.374 0.165 1.00 82.69 83 ALA A N 1
ATOM 664 C CA . ALA A 1 83 ? -4.463 -2.677 -0.366 1.00 82.69 83 ALA A CA 1
ATOM 665 C C . ALA A 1 83 ? -4.739 -2.799 -1.872 1.00 82.69 83 ALA A C 1
ATOM 667 O O . ALA A 1 83 ? -3.907 -3.293 -2.634 1.00 82.69 83 ALA A O 1
ATOM 668 N N . GLY A 1 84 ? -5.879 -2.280 -2.332 1.00 82.88 84 GLY A N 1
ATOM 669 C CA . GLY A 1 84 ? -6.212 -2.218 -3.752 1.00 82.88 84 GLY A CA 1
ATOM 670 C C . GLY A 1 84 ? -5.240 -1.356 -4.566 1.00 82.88 84 GLY A C 1
ATOM 671 O O . GLY A 1 84 ? -4.905 -1.716 -5.696 1.00 82.88 84 GLY A O 1
ATOM 672 N N . LEU A 1 85 ? -4.766 -0.235 -4.015 1.00 87.19 85 LEU A N 1
ATOM 673 C CA . LEU A 1 85 ? -3.802 0.657 -4.672 1.00 87.19 85 LEU A CA 1
ATOM 674 C C . LEU A 1 85 ? -2.399 0.046 -4.740 1.00 87.19 85 LEU A C 1
ATOM 676 O O . LEU A 1 85 ? -1.741 0.169 -5.777 1.00 87.19 85 LEU A O 1
ATOM 680 N N . VAL A 1 86 ? -1.977 -0.663 -3.692 1.00 85.88 86 VAL A N 1
ATOM 681 C CA . VAL A 1 86 ? -0.734 -1.450 -3.689 1.00 85.88 86 VAL A CA 1
ATOM 682 C C . VAL A 1 86 ? -0.810 -2.559 -4.738 1.00 85.88 86 VAL A C 1
ATOM 684 O O . VAL A 1 86 ? 0.057 -2.648 -5.608 1.00 85.88 86 VAL A O 1
ATOM 687 N N . ASN A 1 87 ? -1.896 -3.340 -4.753 1.00 83.69 87 ASN A N 1
ATOM 688 C CA . ASN A 1 87 ? -2.084 -4.419 -5.727 1.00 83.69 87 ASN A CA 1
ATOM 689 C C . ASN A 1 87 ? -2.070 -3.907 -7.183 1.00 83.69 87 ASN A C 1
ATOM 691 O O . ASN A 1 87 ? -1.507 -4.535 -8.080 1.00 83.69 87 ASN A O 1
ATOM 695 N N . LYS A 1 88 ? -2.637 -2.718 -7.430 1.00 84.75 88 LYS A N 1
ATOM 696 C CA . LYS A 1 88 ? -2.619 -2.060 -8.748 1.00 84.75 88 LYS A CA 1
ATOM 697 C C . LYS A 1 88 ? -1.282 -1.394 -9.098 1.00 84.75 88 LYS A C 1
ATOM 699 O O . LYS A 1 88 ? -1.185 -0.806 -10.173 1.00 84.75 88 LYS A O 1
ATOM 704 N N . LYS A 1 89 ? -0.263 -1.475 -8.231 1.00 85.38 89 LYS A N 1
ATOM 705 C CA . LYS A 1 89 ? 1.038 -0.785 -8.361 1.00 85.38 89 LYS A CA 1
ATOM 706 C C . LYS A 1 89 ? 0.908 0.736 -8.486 1.00 85.38 89 LYS A C 1
ATOM 708 O O . LYS A 1 89 ? 1.800 1.396 -9.013 1.00 85.38 89 LYS A O 1
ATOM 713 N N . ALA A 1 90 ? -0.219 1.282 -8.030 1.00 85.88 90 ALA A N 1
ATOM 714 C CA . ALA A 1 90 ? -0.424 2.718 -7.945 1.00 85.88 90 ALA A CA 1
ATOM 715 C C . ALA A 1 90 ? 0.337 3.281 -6.743 1.00 85.88 90 ALA A C 1
ATOM 717 O O . ALA A 1 90 ? 0.864 4.385 -6.835 1.00 85.88 90 ALA A O 1
ATOM 718 N N . PHE A 1 91 ? 0.417 2.507 -5.653 1.00 89.06 91 PHE A N 1
ATOM 719 C CA . PHE A 1 91 ? 1.198 2.826 -4.459 1.00 89.06 91 PHE A CA 1
ATOM 720 C C . PHE A 1 91 ? 2.428 1.928 -4.327 1.00 89.06 91 PHE A C 1
ATOM 722 O O . PHE A 1 91 ? 2.455 0.798 -4.820 1.00 89.06 91 PHE A O 1
ATOM 729 N N . ASP A 1 92 ? 3.449 2.466 -3.670 1.00 88.38 92 ASP A N 1
ATOM 730 C CA . ASP A 1 92 ? 4.687 1.770 -3.349 1.00 88.38 92 ASP A CA 1
ATOM 731 C C . ASP A 1 92 ? 4.462 0.808 -2.170 1.00 88.38 92 ASP A C 1
ATOM 733 O O . ASP A 1 92 ? 4.069 1.239 -1.088 1.00 88.38 92 ASP A O 1
ATOM 737 N N . ASN A 1 93 ? 4.656 -0.497 -2.390 1.00 86.25 93 ASN A N 1
ATOM 738 C CA . ASN A 1 93 ? 4.344 -1.529 -1.391 1.00 86.25 93 ASN A CA 1
ATOM 739 C C . ASN A 1 93 ? 5.196 -1.378 -0.124 1.00 86.25 93 ASN A C 1
ATOM 741 O O . ASN A 1 93 ? 4.658 -1.428 0.978 1.00 86.25 93 ASN A O 1
ATOM 745 N N . ASP A 1 94 ? 6.503 -1.157 -0.279 1.00 83.81 94 ASP A N 1
ATOM 746 C CA . ASP A 1 94 ? 7.428 -1.096 0.854 1.00 83.81 94 ASP A CA 1
ATOM 747 C C . ASP A 1 94 ? 7.136 0.121 1.732 1.00 83.81 94 ASP A C 1
ATOM 749 O O . ASP A 1 94 ? 7.057 0.000 2.953 1.00 83.81 94 ASP A O 1
ATOM 753 N N . LEU A 1 95 ? 6.852 1.272 1.119 1.00 85.88 95 LEU A N 1
ATOM 754 C CA . LEU A 1 95 ? 6.508 2.472 1.875 1.00 85.88 95 LEU A CA 1
ATOM 755 C C . LEU A 1 95 ? 5.168 2.337 2.622 1.00 85.88 95 LEU A C 1
ATOM 757 O O . LEU A 1 95 ? 5.028 2.819 3.751 1.00 85.88 95 LEU A O 1
ATOM 761 N N . VAL A 1 96 ? 4.172 1.679 2.013 1.00 85.62 96 VAL A N 1
ATOM 762 C CA . VAL A 1 96 ? 2.893 1.393 2.686 1.00 85.62 96 VAL A CA 1
ATOM 763 C C . VAL A 1 96 ? 3.096 0.384 3.819 1.00 85.62 96 VAL A C 1
ATOM 765 O O . VAL A 1 96 ? 2.530 0.595 4.893 1.00 85.62 96 VAL A O 1
ATOM 768 N N . TYR A 1 97 ? 3.909 -0.661 3.613 1.00 83.81 97 TYR A N 1
ATOM 769 C CA . TYR A 1 97 ? 4.269 -1.625 4.655 1.00 83.81 97 TYR A CA 1
ATOM 770 C C . TYR A 1 97 ? 4.875 -0.896 5.852 1.00 83.81 97 TYR A C 1
ATOM 772 O O . TYR A 1 97 ? 4.266 -0.894 6.916 1.00 83.81 97 TYR A O 1
ATOM 780 N N . GLU A 1 98 ? 5.986 -0.178 5.670 1.00 83.81 98 GLU A N 1
ATOM 781 C CA . GLU A 1 98 ? 6.681 0.536 6.753 1.00 83.81 98 GLU A CA 1
ATOM 782 C C . GLU A 1 98 ? 5.759 1.479 7.539 1.00 83.81 98 GLU A C 1
ATOM 784 O O . GLU A 1 98 ? 5.865 1.589 8.762 1.00 83.81 98 GLU A O 1
ATOM 789 N N . SER A 1 99 ? 4.821 2.130 6.850 1.00 81.62 99 SER A N 1
ATOM 790 C CA . SER A 1 99 ? 3.940 3.127 7.460 1.00 81.62 99 SER A CA 1
ATOM 791 C C . SER A 1 99 ? 2.729 2.528 8.176 1.00 81.62 99 SER A C 1
ATOM 793 O O . SER A 1 99 ? 2.251 3.104 9.156 1.00 81.62 99 SER A O 1
ATOM 795 N N . PHE A 1 100 ? 2.184 1.413 7.677 1.00 83.56 100 PHE A N 1
ATOM 796 C CA . PHE A 1 100 ? 0.840 0.960 8.050 1.00 83.56 100 PHE A CA 1
ATOM 797 C C . PHE A 1 100 ? 0.709 -0.533 8.350 1.00 83.56 100 PHE A C 1
ATOM 799 O O . PHE A 1 100 ? -0.396 -0.941 8.701 1.00 83.56 100 PHE A O 1
ATOM 806 N N . TRP A 1 101 ? 1.767 -1.351 8.264 1.00 77.56 101 TRP A N 1
ATOM 807 C CA . TRP A 1 101 ? 1.680 -2.811 8.458 1.00 77.56 101 TRP A CA 1
ATOM 808 C C . TRP A 1 101 ? 0.944 -3.204 9.751 1.00 77.56 101 TRP A C 1
ATOM 810 O O . TRP A 1 101 ? 0.113 -4.116 9.757 1.00 77.56 101 TRP A O 1
ATOM 820 N N . SER A 1 102 ? 1.175 -2.459 10.836 1.00 76.69 102 SER A N 1
ATOM 821 C CA . SER A 1 102 ? 0.544 -2.685 12.143 1.00 76.69 102 SER A CA 1
ATOM 822 C C . SER A 1 102 ? -0.986 -2.608 12.075 1.00 76.69 102 SER A C 1
ATOM 824 O O . SER A 1 102 ? -1.683 -3.366 12.748 1.00 76.69 102 SER A O 1
ATOM 826 N N . TYR A 1 103 ? -1.527 -1.772 11.188 1.00 77.56 103 TYR A N 1
ATOM 827 C CA . TYR A 1 103 ? -2.963 -1.619 10.957 1.00 77.56 103 TYR A CA 1
ATOM 828 C C . TYR A 1 103 ? -3.569 -2.720 10.090 1.00 77.56 103 TYR A C 1
ATOM 830 O O . TYR A 1 103 ? -4.765 -2.684 9.852 1.00 77.56 103 TYR A O 1
ATOM 838 N N . TYR A 1 104 ? -2.792 -3.677 9.597 1.00 72.75 104 TYR A N 1
ATOM 839 C CA . TYR A 1 104 ? -3.313 -4.856 8.896 1.00 72.75 104 TYR A CA 1
ATOM 840 C C . TYR A 1 104 ? -3.164 -6.102 9.760 1.00 72.75 104 TYR A C 1
ATOM 842 O O . TYR A 1 104 ? -4.035 -6.969 9.750 1.00 72.75 104 TYR A O 1
ATOM 850 N N . TYR A 1 105 ? -2.096 -6.156 10.556 1.00 72.19 105 TYR A N 1
ATOM 851 C CA . TYR A 1 105 ? -1.807 -7.270 11.445 1.00 72.19 105 TYR A CA 1
ATOM 852 C C . TYR A 1 105 ? -2.681 -7.264 12.710 1.00 72.19 105 TYR A C 1
ATOM 854 O O . TYR A 1 105 ? -3.443 -8.204 12.941 1.00 72.19 105 TYR A O 1
ATOM 862 N N . TYR A 1 106 ? -2.638 -6.193 13.510 1.00 69.62 106 TYR A N 1
ATOM 863 C CA . TYR A 1 106 ? -3.317 -6.157 14.812 1.00 69.62 106 TYR A CA 1
ATOM 864 C C . TYR A 1 106 ? -4.852 -6.196 14.737 1.00 69.62 106 TYR A C 1
ATOM 866 O O . TYR A 1 106 ? -5.455 -6.934 15.518 1.00 69.62 106 TYR A O 1
ATOM 874 N N . PRO A 1 107 ? -5.535 -5.507 13.798 1.00 67.62 107 PRO A N 1
ATOM 875 C CA . PRO A 1 107 ? -6.995 -5.571 13.744 1.00 67.62 107 PRO A CA 1
ATOM 876 C C . PRO A 1 107 ? -7.553 -6.967 13.457 1.00 67.62 107 PRO A C 1
ATOM 878 O O . PRO A 1 107 ? -8.675 -7.263 13.857 1.00 67.62 107 PRO A O 1
ATOM 881 N N . LEU A 1 108 ? -6.798 -7.833 12.770 1.00 68.62 108 LEU A N 1
ATOM 882 C CA . LEU A 1 108 ? -7.216 -9.214 12.507 1.00 68.62 108 LEU A CA 1
ATOM 883 C C . LEU A 1 108 ? -7.155 -10.102 13.757 1.00 68.62 108 LEU A C 1
ATOM 885 O O . LEU A 1 108 ? -7.806 -11.148 13.795 1.00 68.62 108 LEU A O 1
ATOM 889 N N . GLN A 1 109 ? -6.414 -9.678 14.782 1.00 70.50 109 GLN A N 1
ATOM 890 C CA . GLN A 1 109 ? -6.344 -10.358 16.074 1.00 70.50 109 GLN A CA 1
ATOM 891 C C . GLN A 1 109 ? -7.488 -9.943 17.010 1.00 70.50 109 GLN A C 1
ATOM 893 O O . GLN A 1 109 ? -7.831 -10.689 17.925 1.00 70.50 109 GLN A O 1
ATOM 898 N N . GLU A 1 110 ? -8.130 -8.798 16.753 1.00 72.12 110 GLU A N 1
ATOM 899 C CA . GLU A 1 110 ? -9.211 -8.266 17.581 1.00 72.12 110 GLU A CA 1
ATOM 900 C C . GLU A 1 110 ? -10.577 -8.913 17.263 1.00 72.12 110 GLU A C 1
ATOM 902 O O . GLU A 1 110 ? -11.131 -8.715 16.172 1.00 72.12 110 GLU A O 1
ATOM 907 N N . PRO A 1 111 ? -11.215 -9.628 18.217 1.00 71.44 111 PRO A N 1
ATOM 908 C CA . PRO A 1 111 ? -12.437 -10.391 17.949 1.00 71.44 111 PRO A CA 1
ATOM 909 C C . PRO A 1 111 ? -13.613 -9.547 17.445 1.00 71.44 111 PRO A C 1
ATOM 911 O O . PRO A 1 111 ? -14.392 -10.002 16.609 1.00 71.44 111 PRO A O 1
ATOM 914 N N . LYS A 1 112 ? -13.755 -8.303 17.922 1.00 69.25 112 LYS A N 1
ATOM 915 C CA . LYS A 1 112 ? -14.836 -7.397 17.491 1.00 69.25 112 LYS A CA 1
ATOM 916 C C . LYS A 1 112 ? -14.705 -7.010 16.018 1.00 69.25 112 LYS A C 1
ATOM 918 O O . LYS A 1 112 ? -15.711 -6.950 15.313 1.00 69.25 112 LYS A O 1
ATOM 923 N N . ILE A 1 113 ? -13.477 -6.775 15.561 1.00 69.50 113 ILE A N 1
ATOM 924 C CA . ILE A 1 113 ? -13.177 -6.425 14.171 1.00 69.50 113 ILE A CA 1
ATOM 925 C C . ILE A 1 113 ? -13.373 -7.653 13.288 1.00 69.50 113 ILE A C 1
ATOM 927 O O . ILE A 1 113 ? -14.025 -7.553 12.253 1.00 69.50 113 ILE A O 1
ATOM 931 N N . LYS A 1 114 ? -12.924 -8.827 13.741 1.00 70.94 114 LYS A N 1
ATOM 932 C CA . LYS A 1 114 ? -13.145 -10.097 13.042 1.00 70.94 114 LYS A CA 1
ATOM 933 C C . LYS A 1 114 ? -14.632 -10.406 12.837 1.00 70.94 114 LYS A C 1
ATOM 935 O O . LYS A 1 114 ? -15.055 -10.650 11.714 1.00 70.94 114 LYS A O 1
ATOM 940 N N . VAL A 1 115 ? -15.447 -10.296 13.888 1.00 70.44 115 VAL A N 1
ATOM 941 C CA . VAL A 1 115 ? -16.905 -10.502 13.799 1.00 70.44 115 VAL A CA 1
ATOM 942 C C . VAL A 1 115 ? -17.569 -9.459 12.896 1.00 70.44 115 VAL A C 1
ATOM 944 O O . VAL A 1 115 ? -18.523 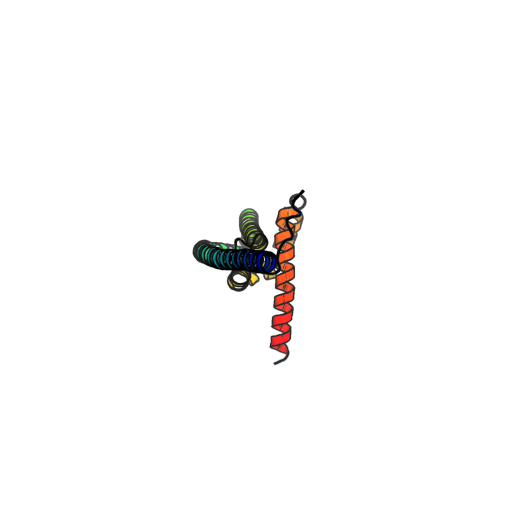-9.775 12.183 1.00 70.44 115 VAL A O 1
ATOM 947 N N . PHE A 1 116 ? -17.092 -8.211 12.915 1.00 68.12 116 PHE A N 1
ATOM 948 C CA . PHE A 1 116 ? -17.589 -7.178 12.010 1.00 68.12 116 PHE A CA 1
ATOM 949 C C . PHE A 1 116 ? -17.251 -7.498 10.548 1.00 68.12 116 PHE A C 1
ATOM 951 O O . PHE A 1 116 ? -18.134 -7.416 9.697 1.00 68.12 116 PHE A O 1
ATOM 958 N N . LEU A 1 117 ? -16.011 -7.909 10.266 1.00 69.06 117 LEU A N 1
ATOM 959 C CA . LEU A 1 117 ? -15.558 -8.330 8.939 1.00 69.06 117 LEU A CA 1
ATOM 960 C C . LEU A 1 117 ? -16.389 -9.507 8.420 1.00 69.06 117 LEU A C 1
ATOM 962 O O . LEU A 1 117 ? -16.959 -9.418 7.337 1.00 69.06 117 LEU A O 1
ATOM 966 N N . GLU A 1 118 ? -16.549 -10.551 9.231 1.00 70.69 118 GLU A N 1
ATOM 967 C CA . GLU A 1 118 ? -17.325 -11.744 8.879 1.00 70.69 118 GLU A CA 1
ATOM 968 C C . GLU A 1 118 ? -18.803 -11.434 8.610 1.00 70.69 118 GLU A C 1
ATOM 970 O O . GLU A 1 118 ? -19.408 -12.074 7.761 1.00 70.69 118 GLU A O 1
ATOM 975 N N . LYS A 1 119 ? -19.407 -10.452 9.294 1.00 69.12 119 LYS A N 1
ATOM 976 C CA . LYS A 1 119 ? -20.828 -10.100 9.102 1.00 69.12 119 LYS A CA 1
ATOM 977 C C . LYS A 1 119 ? -21.071 -9.084 7.992 1.00 69.12 119 LYS A C 1
ATOM 979 O O . LYS A 1 119 ? -22.086 -9.167 7.306 1.00 69.12 119 LYS A O 1
ATOM 984 N N . ALA A 1 120 ? -20.193 -8.096 7.839 1.00 61.44 120 ALA A N 1
ATOM 985 C CA . ALA A 1 120 ? -20.405 -6.980 6.921 1.00 61.44 120 ALA A CA 1
ATOM 986 C C . ALA A 1 120 ? -19.987 -7.294 5.473 1.00 61.44 120 ALA A C 1
ATOM 988 O O . ALA A 1 120 ? -20.411 -6.578 4.567 1.00 61.44 120 ALA A O 1
ATOM 989 N N . ARG A 1 121 ? -19.163 -8.333 5.250 1.00 64.88 121 ARG A N 1
ATOM 990 C CA . ARG A 1 121 ? -18.483 -8.592 3.964 1.00 64.88 121 ARG A CA 1
ATOM 991 C C . ARG A 1 121 ? -18.905 -9.855 3.220 1.00 64.88 121 ARG A C 1
ATOM 993 O O . ARG A 1 121 ? -18.363 -10.093 2.151 1.00 64.88 121 ARG A O 1
ATOM 1000 N N . ILE A 1 122 ? -19.912 -10.593 3.697 1.00 57.50 122 ILE A N 1
ATOM 1001 C CA . ILE A 1 122 ? -20.431 -11.830 3.060 1.00 57.50 122 ILE A CA 1
ATOM 1002 C C . ILE A 1 122 ? -20.769 -11.655 1.562 1.00 57.50 122 ILE A C 1
ATOM 1004 O O . ILE A 1 122 ? -20.799 -12.633 0.827 1.00 57.50 122 ILE A O 1
ATOM 1008 N N . ASN A 1 123 ? -20.999 -10.421 1.099 1.00 55.41 123 ASN A N 1
ATOM 1009 C CA . ASN A 1 123 ? -21.427 -10.124 -0.269 1.00 55.41 123 ASN A CA 1
ATOM 1010 C C . ASN A 1 123 ? -20.402 -9.346 -1.127 1.00 55.41 123 ASN A C 1
ATOM 1012 O O . ASN A 1 123 ? -20.741 -9.008 -2.258 1.00 55.41 123 ASN A O 1
ATOM 1016 N N . ASP A 1 124 ? -19.198 -9.024 -0.631 1.00 60.72 124 ASP A N 1
ATOM 1017 C CA . ASP A 1 124 ? -18.229 -8.164 -1.351 1.00 60.72 124 ASP A CA 1
ATOM 1018 C C . ASP A 1 124 ? -16.801 -8.750 -1.352 1.00 60.72 124 ASP A C 1
ATOM 1020 O O . ASP A 1 124 ? -15.831 -8.153 -0.872 1.00 60.72 124 ASP A O 1
ATOM 1024 N N . ASP A 1 125 ? -16.697 -9.974 -1.879 1.00 63.94 125 ASP A N 1
ATOM 1025 C CA . ASP A 1 125 ? -15.496 -10.824 -1.840 1.00 63.94 125 ASP A CA 1
ATOM 1026 C C . ASP A 1 125 ? -14.283 -10.230 -2.568 1.00 63.94 125 ASP A C 1
ATOM 1028 O 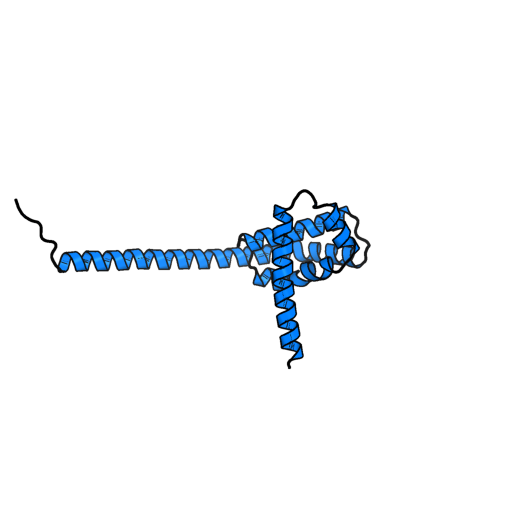O . ASP A 1 125 ? -13.141 -10.413 -2.143 1.00 63.94 125 ASP A O 1
ATOM 1032 N N . ALA A 1 126 ? -14.493 -9.505 -3.671 1.00 64.50 126 ALA A N 1
ATOM 1033 C CA . ALA A 1 126 ? -13.391 -9.081 -4.534 1.00 64.50 126 ALA A CA 1
ATOM 1034 C C . ALA A 1 126 ? -12.468 -8.064 -3.842 1.00 64.50 126 ALA A C 1
ATOM 1036 O O . ALA A 1 126 ? -11.247 -8.215 -3.865 1.00 64.50 126 ALA A O 1
ATOM 1037 N N . VAL A 1 127 ? -13.035 -7.052 -3.182 1.00 62.00 127 VAL A N 1
ATOM 1038 C CA . VAL A 1 127 ? -12.257 -6.017 -2.481 1.00 62.00 127 VAL A CA 1
ATOM 1039 C C . VAL A 1 127 ? -11.644 -6.577 -1.197 1.00 62.00 127 VAL A C 1
ATOM 1041 O O . VAL A 1 127 ? -10.482 -6.308 -0.889 1.00 62.00 127 VAL A O 1
ATOM 1044 N N . TYR A 1 128 ? -12.397 -7.424 -0.494 1.00 69.81 128 TYR A N 1
ATOM 1045 C CA . TYR A 1 128 ? -11.944 -8.064 0.734 1.00 69.81 128 TYR A CA 1
ATOM 1046 C C . TYR A 1 128 ? -10.779 -9.040 0.497 1.00 69.81 128 TYR A C 1
ATOM 1048 O O . TYR A 1 128 ? -9.840 -9.087 1.295 1.00 69.81 128 TYR A O 1
ATOM 1056 N N . SER A 1 129 ? -10.768 -9.740 -0.644 1.00 72.38 129 SER A N 1
ATOM 1057 C CA . SER A 1 129 ? -9.682 -10.657 -1.010 1.00 72.38 129 SER A CA 1
ATOM 1058 C C . SER A 1 129 ? -8.323 -9.957 -1.120 1.00 72.38 129 SER A C 1
ATOM 1060 O O . SER A 1 129 ? -7.314 -10.510 -0.695 1.00 72.38 129 SER A O 1
ATOM 1062 N N . HIS A 1 130 ? -8.277 -8.715 -1.615 1.00 72.50 130 HIS A N 1
ATOM 1063 C CA . HIS A 1 130 ? -7.026 -7.959 -1.715 1.00 72.50 130 HIS A CA 1
ATOM 1064 C C . HIS A 1 130 ? -6.475 -7.563 -0.347 1.00 72.50 130 HIS A C 1
ATOM 1066 O O . HIS A 1 130 ? -5.269 -7.656 -0.131 1.00 72.50 130 HIS A O 1
ATOM 1072 N N . TYR A 1 131 ? -7.350 -7.169 0.579 1.00 76.12 131 TYR A N 1
ATOM 1073 C CA . TYR A 1 131 ? -6.961 -6.858 1.951 1.00 76.12 131 TYR A CA 1
ATOM 1074 C C . TYR A 1 131 ? -6.427 -8.093 2.681 1.00 76.12 131 TYR A C 1
ATOM 1076 O O . TYR A 1 131 ? -5.359 -8.023 3.282 1.00 76.12 131 TYR A O 1
ATOM 1084 N N . LEU A 1 132 ? -7.117 -9.234 2.575 1.00 76.75 132 LEU A N 1
ATOM 1085 C CA . LEU A 1 132 ? -6.654 -10.487 3.177 1.00 76.75 132 LEU A CA 1
ATOM 1086 C C . LEU A 1 132 ? -5.343 -10.980 2.567 1.00 76.75 132 LEU A C 1
ATOM 1088 O O . LEU A 1 132 ? -4.456 -11.403 3.301 1.00 76.75 132 LEU A O 1
ATOM 1092 N N . ASN A 1 133 ? -5.199 -10.909 1.243 1.00 80.38 133 ASN A N 1
ATOM 1093 C CA . ASN A 1 133 ? -3.968 -11.320 0.572 1.00 80.38 133 ASN A CA 1
ATOM 1094 C C . ASN A 1 133 ? -2.778 -10.481 1.042 1.00 80.38 133 ASN A C 1
ATOM 1096 O O . ASN A 1 133 ? -1.749 -11.048 1.398 1.00 80.38 133 ASN A O 1
ATOM 1100 N N . LEU A 1 134 ? -2.939 -9.156 1.109 1.00 79.00 134 LEU A N 1
ATOM 1101 C CA . LEU A 1 134 ? -1.876 -8.265 1.566 1.00 79.00 134 LEU A CA 1
ATOM 1102 C C . LEU A 1 134 ? -1.574 -8.457 3.060 1.00 79.00 134 LEU A C 1
ATOM 1104 O O . LEU A 1 134 ? -0.413 -8.509 3.453 1.00 79.00 134 LEU A O 1
ATOM 1108 N N . ALA A 1 135 ? -2.603 -8.642 3.892 1.00 80.25 135 ALA A N 1
ATOM 1109 C CA . ALA A 1 135 ? -2.421 -8.936 5.311 1.00 80.25 135 ALA A CA 1
ATOM 1110 C C . ALA A 1 135 ? -1.684 -10.270 5.540 1.00 80.25 135 ALA A C 1
ATOM 1112 O O . ALA A 1 135 ? -0.827 -10.351 6.416 1.00 80.25 135 ALA A O 1
ATOM 1113 N N . ASN A 1 136 ? -1.970 -11.300 4.738 1.00 79.88 136 ASN A N 1
ATOM 1114 C CA . ASN A 1 136 ? -1.277 -12.590 4.799 1.00 79.88 136 ASN A CA 1
ATOM 1115 C C . ASN A 1 136 ? 0.178 -12.496 4.312 1.00 79.88 136 ASN A C 1
ATOM 1117 O O . ASN A 1 136 ? 1.070 -13.074 4.938 1.00 79.88 136 ASN A O 1
ATOM 1121 N N . GLU A 1 137 ? 0.424 -11.765 3.219 1.00 79.94 137 GLU A N 1
ATOM 1122 C CA . GLU A 1 137 ? 1.774 -11.488 2.706 1.00 79.94 137 GLU A CA 1
ATOM 1123 C C . GLU A 1 137 ? 2.627 -10.823 3.792 1.00 79.94 137 GLU A C 1
ATOM 1125 O O . GLU A 1 137 ? 3.722 -11.284 4.110 1.00 79.94 137 GLU A O 1
ATOM 1130 N N . TRP A 1 138 ? 2.087 -9.787 4.430 1.00 82.62 138 TRP A N 1
ATOM 1131 C CA . TRP A 1 138 ? 2.791 -9.053 5.474 1.00 82.62 138 TRP A CA 1
ATOM 1132 C C . TRP A 1 138 ? 2.914 -9.828 6.781 1.00 82.62 138 TRP A C 1
ATOM 1134 O O . TRP A 1 138 ? 3.958 -9.755 7.409 1.00 82.62 138 TRP A O 1
ATOM 1144 N N . SER A 1 139 ? 1.919 -10.628 7.169 1.00 76.88 139 SER A N 1
ATOM 1145 C CA . SER A 1 139 ? 2.030 -11.534 8.324 1.00 76.88 139 SER A CA 1
ATOM 1146 C C . SER A 1 139 ? 3.191 -12.525 8.162 1.00 76.88 139 SER A C 1
ATOM 1148 O O . SER A 1 139 ? 3.948 -12.773 9.104 1.00 76.88 139 SER A O 1
ATOM 1150 N N . SER A 1 140 ? 3.379 -13.044 6.944 1.00 76.31 140 SER A N 1
ATOM 1151 C CA . SER A 1 140 ? 4.507 -13.927 6.620 1.00 76.31 140 SER A CA 1
ATOM 1152 C C . SER A 1 140 ? 5.839 -13.181 6.743 1.00 76.31 140 SER A C 1
ATOM 1154 O O . SER A 1 140 ? 6.752 -13.666 7.406 1.00 76.31 140 SER A O 1
ATOM 1156 N N . ARG A 1 141 ? 5.913 -11.960 6.196 1.00 78.50 141 ARG A N 1
ATOM 1157 C CA . ARG A 1 141 ? 7.093 -11.085 6.293 1.00 78.50 141 ARG A CA 1
ATOM 1158 C C . ARG A 1 141 ? 7.447 -10.725 7.743 1.00 78.50 141 ARG A C 1
ATOM 1160 O O . ARG A 1 141 ? 8.605 -10.836 8.123 1.00 78.50 141 ARG A O 1
ATOM 1167 N N . ILE A 1 142 ? 6.459 -10.377 8.569 1.00 78.12 142 ILE A N 1
ATOM 1168 C CA . ILE A 1 142 ? 6.643 -10.092 10.003 1.00 78.12 142 ILE A CA 1
ATOM 1169 C C . ILE A 1 142 ? 7.195 -11.327 10.723 1.00 78.12 142 ILE A C 1
ATOM 1171 O O . ILE A 1 142 ? 8.157 -11.223 11.477 1.00 78.12 142 ILE A O 1
ATOM 1175 N N . SER A 1 143 ? 6.638 -12.511 10.449 1.00 75.25 143 SER A N 1
ATOM 1176 C CA . SER A 1 143 ? 7.098 -13.768 11.058 1.00 75.25 143 SER A CA 1
ATOM 1177 C C . SER A 1 143 ? 8.563 -14.077 10.707 1.00 75.25 143 SER A C 1
ATOM 1179 O O . SER A 1 143 ? 9.330 -14.537 11.556 1.00 75.25 143 SER A O 1
ATOM 1181 N N . GLU A 1 144 ? 8.976 -13.806 9.465 1.00 75.56 144 GLU A N 1
ATOM 1182 C CA . GLU A 1 144 ? 10.368 -13.938 9.015 1.00 75.56 144 GLU A CA 1
ATOM 1183 C C . GLU A 1 144 ? 11.298 -12.915 9.695 1.00 75.56 144 GLU A C 1
ATOM 1185 O O . GLU A 1 144 ? 12.394 -13.275 10.138 1.00 75.56 144 GLU A O 1
ATOM 1190 N N . GLU A 1 145 ? 10.857 -11.661 9.832 1.00 73.81 145 GLU A N 1
ATOM 1191 C CA . GLU A 1 145 ? 11.590 -10.579 10.506 1.00 73.81 145 GLU A 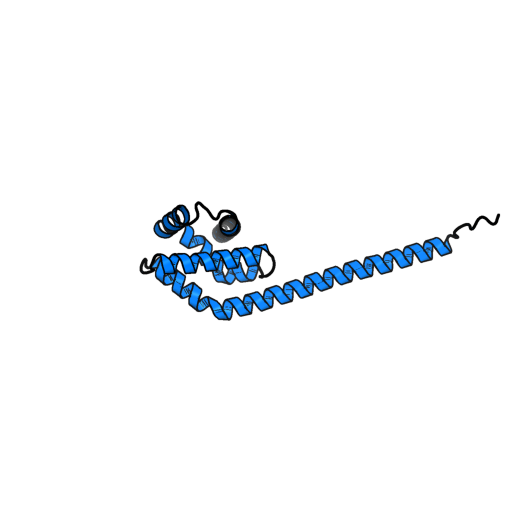CA 1
ATOM 1192 C C . GLU A 1 145 ? 11.774 -10.869 12.014 1.00 73.81 145 GLU A C 1
ATOM 1194 O O . GLU A 1 145 ? 12.880 -10.731 12.550 1.00 73.81 145 GLU A O 1
ATOM 1199 N N . GLU A 1 146 ? 10.739 -11.361 12.702 1.00 67.94 146 GLU A N 1
ATOM 1200 C CA . GLU A 1 146 ? 10.781 -11.731 14.127 1.00 67.94 146 GLU A CA 1
ATOM 1201 C C . GLU A 1 146 ? 11.663 -12.961 14.394 1.00 67.94 146 GLU A C 1
ATOM 1203 O O . GLU A 1 146 ? 12.426 -12.992 15.368 1.00 67.94 146 GLU A O 1
ATOM 1208 N N . THR A 1 147 ? 11.620 -13.958 13.502 1.00 69.88 147 THR A N 1
ATOM 1209 C CA . THR A 1 147 ? 12.476 -15.154 13.587 1.00 69.88 147 THR A CA 1
ATOM 1210 C C . THR A 1 147 ? 13.946 -14.792 13.369 1.00 69.88 147 THR A C 1
ATOM 1212 O O . THR A 1 147 ? 14.820 -15.283 14.082 1.00 69.88 147 THR A O 1
ATOM 1215 N N . SER A 1 148 ? 14.221 -13.888 12.426 1.00 63.69 148 SER A N 1
ATOM 1216 C CA . SER A 1 148 ? 15.574 -13.396 12.139 1.00 63.69 148 SER A CA 1
ATOM 1217 C C . SER A 1 148 ? 16.142 -12.551 13.281 1.00 63.69 148 SER A C 1
ATOM 1219 O O . SER A 1 148 ? 17.337 -12.610 13.551 1.00 63.69 148 SER A O 1
ATOM 1221 N N . THR A 1 149 ? 15.287 -11.802 13.983 1.00 58.50 149 THR A N 1
ATOM 1222 C CA . THR A 1 149 ? 15.679 -10.978 15.138 1.00 58.50 149 THR A CA 1
ATOM 1223 C C . THR A 1 149 ? 15.915 -11.820 16.396 1.00 58.50 149 THR A C 1
ATOM 1225 O O . THR A 1 149 ? 16.782 -11.488 17.194 1.00 58.50 149 THR A O 1
ATOM 1228 N N . SER A 1 150 ? 15.190 -12.932 16.560 1.00 55.91 150 SER A N 1
ATOM 1229 C CA . SER A 1 150 ? 15.355 -13.861 17.694 1.00 55.91 150 SER A CA 1
ATOM 1230 C C . SER A 1 150 ? 16.532 -14.836 17.538 1.00 55.91 150 SER A C 1
ATOM 1232 O O . SER A 1 150 ? 16.880 -15.538 18.487 1.00 55.91 150 SER A O 1
ATOM 1234 N N . ALA A 1 151 ? 17.115 -14.922 16.339 1.00 52.09 151 ALA A N 1
ATOM 1235 C CA . ALA A 1 151 ? 18.270 -15.765 16.025 1.00 52.09 151 ALA A CA 1
ATOM 1236 C C . ALA A 1 151 ? 19.628 -15.057 16.228 1.00 52.09 151 ALA A C 1
ATOM 1238 O O . ALA A 1 151 ? 20.670 -15.646 15.925 1.00 52.09 151 ALA A O 1
ATOM 1239 N N . ILE A 1 152 ? 19.611 -13.813 16.721 1.00 46.88 152 ILE A N 1
ATOM 1240 C CA . ILE A 1 152 ? 20.774 -12.980 17.070 1.00 46.88 152 ILE A CA 1
ATOM 1241 C C . ILE A 1 152 ? 20.847 -12.861 18.593 1.00 46.88 152 ILE A C 1
ATOM 1243 O O . ILE A 1 152 ? 21.973 -12.975 19.129 1.00 46.88 152 ILE A O 1
#

Foldseek 3Di:
DDPPDCDPVNVVVVVVVVCVVVVVVVVVVVVVVVVLLVQQAVVQVVCCVVCVVVLVVLVVCVVVVNDDLVSLVVNVVVLLVVLVCVVVSSHDLVSCCVRCLCVLAVLCVDVVSVVSCVPVCPPPCPSVVSSVVSNVVSVVVVVVVVVVVVVD

Radius of gyration: 24.79 Å; Cα contacts (8 Å, |Δi|>4): 69; chains: 1; bounding box: 47×29×87 Å